Protein AF-A0A5N7W6T6-F1 (afdb_monomer_lite)

pLDDT: mean 76.03, std 14.38, range [39.09, 93.62]

Structure (mmCIF, N/CA/C/O backbone):
data_AF-A0A5N7W6T6-F1
#
_entry.id   AF-A0A5N7W6T6-F1
#
loop_
_atom_site.group_PDB
_atom_site.id
_atom_site.type_symbol
_atom_site.label_atom_id
_atom_site.label_alt_id
_atom_site.label_comp_id
_atom_site.label_asym_id
_atom_site.label_entity_id
_atom_site.label_seq_id
_atom_site.pdbx_PDB_ins_code
_atom_site.Cartn_x
_atom_site.Cartn_y
_atom_site.Cartn_z
_atom_site.occupancy
_atom_site.B_iso_or_equiv
_atom_site.auth_seq_id
_atom_site.auth_comp_id
_atom_site.auth_asym_id
_atom_site.auth_atom_id
_atom_site.pdbx_PDB_model_num
ATOM 1 N N . MET A 1 1 ? -20.729 4.552 21.130 1.00 39.91 1 MET A N 1
ATOM 2 C CA . MET A 1 1 ? -20.204 5.093 19.853 1.00 39.91 1 MET A CA 1
ATOM 3 C C . MET A 1 1 ? -19.972 6.587 20.025 1.00 39.91 1 MET A C 1
ATOM 5 O O . MET A 1 1 ? -20.910 7.285 20.373 1.00 39.91 1 MET A O 1
ATOM 9 N N . ALA A 1 2 ? -18.732 7.070 19.897 1.00 39.09 2 ALA A N 1
ATOM 10 C CA . ALA A 1 2 ? -18.411 8.483 20.125 1.00 39.09 2 ALA A CA 1
ATOM 11 C C . ALA A 1 2 ? -18.877 9.342 18.936 1.00 39.09 2 ALA A C 1
ATOM 13 O O . ALA A 1 2 ? -18.342 9.232 17.835 1.00 39.09 2 ALA A O 1
ATOM 14 N N . THR A 1 3 ? -19.868 10.194 19.182 1.00 47.78 3 THR A N 1
ATOM 15 C CA . THR A 1 3 ? -20.636 10.998 18.215 1.00 47.78 3 THR A CA 1
ATOM 16 C C . THR A 1 3 ? -19.909 12.240 17.674 1.00 47.78 3 THR A C 1
ATOM 18 O O . THR A 1 3 ? -20.478 12.983 16.886 1.00 47.78 3 THR A O 1
ATOM 21 N N . GLY A 1 4 ? -18.640 12.468 18.038 1.00 48.44 4 GLY A N 1
ATOM 22 C CA . GLY A 1 4 ? -17.905 13.709 17.732 1.00 48.44 4 GLY A CA 1
ATOM 23 C C . GLY A 1 4 ? -16.819 13.630 16.647 1.00 48.44 4 GLY A C 1
ATOM 24 O O . GLY A 1 4 ? -16.001 14.538 16.560 1.00 48.44 4 GLY A O 1
ATOM 25 N N . ARG A 1 5 ? -16.729 12.547 15.859 1.00 53.59 5 ARG A N 1
ATOM 26 C CA . ARG A 1 5 ? -15.614 12.320 14.904 1.00 53.59 5 ARG A CA 1
ATOM 27 C C . AR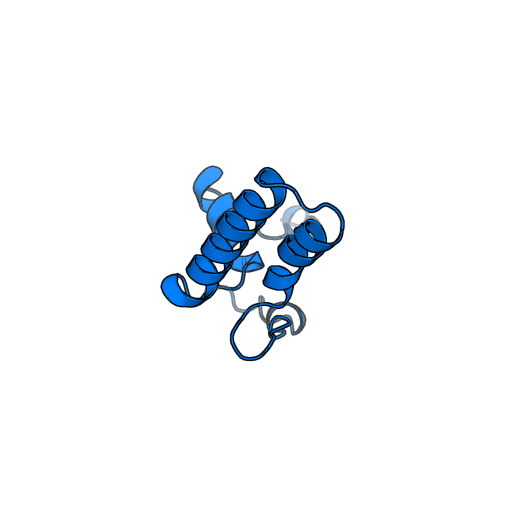G A 1 5 ? -15.900 12.684 13.437 1.00 53.59 5 ARG A C 1
ATOM 29 O O . ARG A 1 5 ? -15.038 12.449 12.593 1.00 53.59 5 ARG A O 1
ATOM 36 N N . TYR A 1 6 ? -17.042 13.294 13.128 1.00 54.53 6 TYR A N 1
ATOM 37 C CA . TYR A 1 6 ? -17.397 13.737 11.771 1.00 54.53 6 TYR A CA 1
ATOM 38 C C . TYR A 1 6 ? -16.829 15.125 11.448 1.00 54.53 6 TYR A C 1
ATOM 40 O O . TYR A 1 6 ? -17.559 16.061 11.142 1.00 54.53 6 TYR A O 1
ATOM 48 N N . HIS A 1 7 ? -15.509 15.281 11.538 1.00 61.12 7 HIS A N 1
ATOM 49 C CA . HIS A 1 7 ? -14.868 16.452 10.946 1.00 61.12 7 HIS A CA 1
ATOM 50 C C . HIS A 1 7 ? -14.774 16.208 9.438 1.00 61.12 7 HIS A C 1
ATOM 52 O O . HIS A 1 7 ? -14.251 15.171 9.032 1.00 61.12 7 HIS A O 1
ATOM 58 N N . TRP A 1 8 ? -15.277 17.129 8.615 1.00 58.34 8 TRP A N 1
ATOM 59 C CA . TRP A 1 8 ? -15.357 16.987 7.152 1.00 58.34 8 TRP A CA 1
ATOM 60 C C . TRP A 1 8 ? -14.028 16.543 6.507 1.00 58.34 8 TRP A C 1
ATOM 62 O O . TRP A 1 8 ? -14.022 15.721 5.595 1.00 58.34 8 TRP A O 1
ATOM 72 N N . SER A 1 9 ? -12.892 16.986 7.057 1.00 58.62 9 SER A N 1
ATOM 73 C CA . SER A 1 9 ? -11.546 16.586 6.621 1.00 58.62 9 SER A CA 1
ATOM 74 C C . SER A 1 9 ? -11.216 15.100 6.832 1.00 58.62 9 SER A C 1
ATOM 76 O O . SER A 1 9 ? -10.411 14.546 6.092 1.00 58.62 9 SER A O 1
ATOM 78 N N . ASN A 1 10 ? -11.841 14.423 7.801 1.00 60.12 10 ASN A N 1
ATOM 79 C CA . ASN A 1 10 ? -11.704 12.973 8.004 1.00 60.12 10 ASN A CA 1
ATOM 80 C C . ASN A 1 10 ? -12.626 12.152 7.089 1.00 60.12 10 ASN A C 1
ATOM 82 O O . ASN A 1 10 ? -12.448 10.938 6.988 1.00 60.12 10 ASN A O 1
ATOM 86 N N . CYS A 1 11 ? -13.607 12.797 6.454 1.00 60.78 11 CYS A N 1
ATOM 87 C CA . CYS A 1 11 ? -14.553 12.180 5.524 1.00 60.78 11 CYS A CA 1
ATOM 88 C C . CYS A 1 11 ? -14.238 12.513 4.059 1.00 60.78 11 CYS A C 1
ATOM 90 O O . CYS A 1 11 ? -14.946 12.042 3.170 1.00 60.78 11 CYS A O 1
ATOM 92 N N . ALA A 1 12 ? -13.197 13.314 3.802 1.00 65.31 12 ALA A N 1
ATOM 93 C CA . ALA A 1 12 ? -12.794 13.671 2.452 1.00 65.31 12 ALA A CA 1
ATOM 94 C C . ALA A 1 12 ? -12.420 12.400 1.663 1.00 65.31 12 ALA A C 1
ATOM 96 O O . ALA A 1 12 ? -11.627 11.585 2.155 1.00 65.31 12 ALA A O 1
ATOM 97 N N . PRO A 1 13 ? -12.987 12.197 0.458 1.00 68.94 13 PRO A N 1
ATOM 98 C CA . PRO A 1 13 ? -12.641 11.051 -0.362 1.00 68.94 13 PRO A CA 1
ATOM 99 C C . PRO A 1 13 ? -11.150 11.120 -0.725 1.00 68.94 13 PRO A C 1
ATOM 101 O O . PRO A 1 13 ? -10.645 12.194 -1.058 1.00 68.94 13 PRO A O 1
ATOM 104 N N . PRO A 1 14 ? -10.416 9.998 -0.643 1.00 71.69 14 PRO A N 1
ATOM 105 C CA . PRO A 1 14 ? -9.004 9.984 -0.996 1.00 71.69 14 PRO A CA 1
ATOM 106 C C . PRO A 1 14 ? -8.820 10.301 -2.485 1.00 71.69 14 PRO A C 1
ATOM 108 O O . PRO A 1 14 ? -9.659 9.934 -3.311 1.00 71.69 14 PRO A O 1
ATOM 111 N N . ALA A 1 15 ? -7.697 10.936 -2.830 1.00 77.94 15 ALA A N 1
ATOM 112 C CA . ALA A 1 15 ? -7.315 11.158 -4.219 1.00 77.94 15 ALA A CA 1
ATOM 113 C C . ALA A 1 15 ? -7.157 9.810 -4.942 1.00 77.94 15 ALA A C 1
ATOM 115 O O . ALA A 1 15 ? -6.389 8.942 -4.515 1.00 77.94 15 ALA A O 1
ATOM 116 N N . ARG A 1 16 ? -7.914 9.620 -6.024 1.00 78.38 16 ARG A N 1
ATOM 117 C CA . ARG A 1 16 ? -8.016 8.356 -6.761 1.00 78.38 16 ARG A CA 1
ATOM 118 C C . ARG A 1 16 ? -7.956 8.611 -8.258 1.00 78.38 16 ARG A C 1
ATOM 120 O O . ARG A 1 16 ? -8.614 9.521 -8.753 1.00 78.38 16 ARG A O 1
ATOM 127 N N . PHE A 1 17 ? -7.240 7.752 -8.971 1.00 74.94 17 PHE A N 1
ATOM 128 C CA . PHE A 1 17 ? -7.386 7.592 -10.412 1.00 74.94 17 PHE A CA 1
ATOM 129 C C . PHE A 1 17 ? -8.341 6.423 -10.653 1.00 74.94 17 PHE A C 1
ATOM 131 O O . PHE A 1 17 ? -8.010 5.267 -10.386 1.00 74.94 17 PHE A O 1
ATOM 138 N N . PHE A 1 18 ? -9.556 6.726 -11.112 1.00 74.69 18 PHE A N 1
ATOM 139 C CA . PHE A 1 18 ? -10.659 5.767 -11.230 1.00 74.69 18 PHE A CA 1
ATOM 140 C C . PHE A 1 18 ? -10.985 5.070 -9.896 1.00 74.69 18 PHE A C 1
ATOM 142 O O . PHE A 1 18 ? -11.713 5.615 -9.069 1.00 74.69 18 PHE A O 1
ATOM 149 N N . LYS A 1 19 ? -10.447 3.865 -9.676 1.00 68.62 19 LYS A N 1
ATOM 150 C CA . LYS A 1 19 ? -10.638 3.049 -8.463 1.00 68.62 19 LYS A CA 1
ATOM 151 C C . LYS A 1 19 ? -9.340 2.773 -7.703 1.00 68.62 19 LYS A C 1
ATOM 153 O O . LYS A 1 19 ? -9.382 2.073 -6.699 1.00 68.62 19 LYS A O 1
ATOM 158 N N . ILE A 1 20 ? -8.214 3.293 -8.187 1.00 71.62 20 ILE A N 1
ATOM 159 C CA . ILE A 1 20 ? -6.890 3.062 -7.617 1.00 71.62 20 ILE A CA 1
ATOM 160 C C . ILE A 1 20 ? -6.442 4.347 -6.931 1.00 71.62 20 ILE A C 1
ATOM 162 O O . ILE A 1 20 ? -6.501 5.433 -7.512 1.00 71.62 20 ILE A O 1
ATOM 166 N N . ASN A 1 21 ? -6.000 4.235 -5.685 1.00 80.75 21 ASN A N 1
ATOM 167 C CA . ASN A 1 21 ? -5.418 5.346 -4.949 1.00 80.75 21 ASN A CA 1
ATOM 168 C C . ASN A 1 21 ? -4.272 6.009 -5.736 1.00 80.75 21 ASN A C 1
ATOM 170 O O . ASN A 1 21 ? -3.359 5.332 -6.208 1.00 80.75 21 ASN A O 1
ATOM 174 N N . ALA A 1 22 ? -4.289 7.341 -5.825 1.00 82.75 22 ALA A N 1
ATOM 175 C CA . ALA A 1 22 ? -3.255 8.114 -6.509 1.00 82.75 22 ALA A CA 1
ATOM 176 C C . ALA A 1 22 ? -1.849 7.868 -5.941 1.00 82.75 22 ALA A C 1
ATOM 178 O O . ALA A 1 22 ? -0.875 7.921 -6.681 1.00 82.75 22 ALA A O 1
ATOM 179 N N . ALA A 1 23 ? -1.732 7.505 -4.660 1.00 82.88 23 ALA A N 1
ATOM 180 C CA . ALA A 1 23 ? -0.456 7.133 -4.049 1.00 82.88 23 ALA A CA 1
ATOM 181 C C . ALA A 1 23 ? 0.223 5.927 -4.727 1.00 82.88 23 ALA A C 1
ATOM 183 O O . ALA A 1 23 ? 1.436 5.771 -4.610 1.00 82.88 23 ALA A O 1
ATOM 184 N N . ALA A 1 24 ? -0.528 5.094 -5.459 1.00 84.75 24 ALA A N 1
ATOM 185 C CA . ALA A 1 24 ? 0.025 3.973 -6.207 1.00 84.75 24 ALA A CA 1
ATOM 186 C C . ALA A 1 24 ? 0.897 4.410 -7.393 1.00 84.75 24 ALA A C 1
ATOM 188 O O . ALA A 1 24 ? 1.651 3.582 -7.887 1.00 84.75 24 ALA A O 1
ATOM 189 N N . SER A 1 25 ? 0.838 5.674 -7.840 1.00 85.44 25 SER A N 1
ATOM 190 C CA . SER A 1 25 ? 1.711 6.185 -8.908 1.00 85.44 25 SER A CA 1
ATOM 191 C C . SER A 1 25 ? 3.115 6.558 -8.419 1.00 85.44 25 SER A C 1
ATOM 193 O O . SER A 1 25 ? 4.062 6.499 -9.202 1.00 85.44 25 SER A O 1
ATOM 195 N N . LEU A 1 26 ? 3.279 6.889 -7.131 1.00 87.81 26 LEU A N 1
ATOM 196 C CA . LEU A 1 26 ? 4.560 7.324 -6.556 1.00 87.81 26 LEU A CA 1
ATOM 197 C C . LEU A 1 26 ? 5.696 6.302 -6.750 1.00 87.81 26 LEU A C 1
ATOM 199 O O . LEU A 1 26 ? 6.782 6.710 -7.162 1.00 87.81 26 LEU A O 1
ATOM 203 N N . PRO A 1 27 ? 5.492 4.988 -6.523 1.00 88.38 27 PRO A N 1
ATOM 204 C CA . PRO A 1 27 ? 6.553 4.009 -6.733 1.00 88.38 27 PRO A CA 1
ATOM 205 C C . PRO A 1 27 ? 6.949 3.877 -8.208 1.00 88.38 27 PRO A C 1
ATOM 207 O O . PRO A 1 27 ? 8.127 3.712 -8.510 1.00 88.38 27 PRO A O 1
ATOM 210 N N . TRP A 1 28 ? 5.993 4.009 -9.135 1.00 90.81 28 TRP A N 1
ATOM 211 C CA . TRP A 1 28 ? 6.262 3.948 -10.576 1.00 90.81 28 TRP A CA 1
ATOM 212 C C . TRP A 1 28 ? 7.045 5.159 -11.079 1.00 90.81 28 TRP A C 1
ATOM 214 O O . TRP A 1 28 ? 7.908 4.999 -11.937 1.00 90.81 28 TRP A O 1
ATOM 224 N N . LEU A 1 29 ? 6.822 6.347 -10.507 1.00 91.12 29 LEU A N 1
ATOM 225 C CA . LEU A 1 29 ? 7.690 7.499 -10.766 1.00 91.12 29 LEU A CA 1
ATOM 226 C C . LEU A 1 29 ? 9.141 7.197 -10.368 1.00 91.12 29 LEU A C 1
ATOM 228 O O . LEU A 1 29 ? 10.060 7.540 -11.106 1.00 91.12 29 LEU A O 1
ATOM 232 N N . GLY A 1 30 ? 9.351 6.489 -9.254 1.00 89.31 30 GLY A N 1
ATOM 233 C CA . GLY A 1 30 ? 10.678 6.023 -8.843 1.00 89.31 30 GLY A CA 1
ATOM 234 C C . GLY A 1 30 ? 11.329 5.075 -9.856 1.00 89.31 30 GLY A C 1
ATOM 235 O O . GLY A 1 30 ? 12.519 5.204 -10.131 1.00 89.31 30 GLY A O 1
ATOM 236 N N . VAL A 1 31 ? 10.554 4.169 -10.460 1.00 92.81 31 VAL A N 1
ATOM 237 C CA . VAL A 1 31 ? 11.041 3.273 -11.528 1.00 92.81 31 VAL A CA 1
ATOM 238 C C . VAL A 1 31 ? 11.452 4.060 -12.771 1.00 92.81 31 VAL A C 1
ATOM 240 O O . VAL A 1 31 ? 12.478 3.756 -13.367 1.00 92.81 31 VAL A O 1
ATOM 243 N N . ILE A 1 32 ? 10.679 5.081 -13.150 1.00 93.00 32 ILE A N 1
ATOM 244 C CA . ILE A 1 32 ? 10.977 5.922 -14.319 1.00 93.00 32 ILE A CA 1
ATOM 245 C C . ILE A 1 32 ? 12.255 6.742 -14.092 1.00 93.00 32 ILE A C 1
ATOM 247 O O . ILE A 1 32 ? 13.085 6.840 -14.990 1.00 93.00 32 ILE A O 1
ATOM 251 N N . LEU A 1 33 ? 12.420 7.319 -12.897 1.00 93.62 33 LEU A N 1
ATOM 252 C CA . LEU A 1 33 ? 13.576 8.158 -12.564 1.00 93.62 33 LEU A CA 1
ATOM 253 C C . LEU A 1 33 ? 14.859 7.351 -12.336 1.00 93.62 33 LEU A C 1
ATOM 255 O O . LEU A 1 33 ? 15.947 7.830 -12.645 1.00 93.62 33 LEU A O 1
ATOM 259 N N . HIS A 1 34 ? 14.745 6.142 -11.786 1.00 91.31 34 HIS A N 1
ATOM 260 C CA . HIS A 1 34 ? 15.873 5.253 -11.540 1.00 91.31 34 HIS A CA 1
ATOM 261 C C . HIS A 1 34 ? 15.505 3.819 -11.954 1.00 91.31 34 HIS A C 1
ATOM 263 O O . HIS A 1 34 ? 15.125 3.003 -11.102 1.00 91.31 34 HIS A O 1
ATOM 269 N N . PRO A 1 35 ? 15.614 3.488 -13.252 1.00 90.44 35 PRO A N 1
ATOM 270 C CA . PRO A 1 35 ? 15.237 2.180 -13.766 1.00 90.44 35 PRO A CA 1
ATOM 271 C C . PRO A 1 35 ? 16.216 1.118 -13.264 1.00 90.44 35 PRO A C 1
ATOM 273 O O . PRO A 1 35 ? 17.328 0.965 -13.764 1.00 90.44 35 PRO A O 1
ATOM 276 N N . SER A 1 36 ? 15.802 0.378 -12.239 1.00 93.38 36 SER A N 1
ATOM 277 C CA . SER A 1 36 ? 16.531 -0.768 -11.713 1.00 93.38 36 SER A CA 1
ATOM 278 C C . SER A 1 36 ? 15.559 -1.877 -11.338 1.00 93.38 36 SER A C 1
ATOM 280 O O . SER A 1 36 ? 14.389 -1.647 -11.032 1.00 93.38 36 SER A O 1
ATOM 282 N N . TRP A 1 37 ? 16.048 -3.114 -11.326 1.00 92.88 37 TRP A N 1
ATOM 283 C CA . TRP A 1 37 ? 15.233 -4.251 -10.902 1.00 92.88 37 TRP A CA 1
ATOM 284 C C . TRP A 1 37 ? 14.739 -4.090 -9.461 1.00 92.88 37 TRP A C 1
ATOM 286 O O . TRP A 1 37 ? 13.603 -4.439 -9.157 1.00 92.88 37 TRP A O 1
ATOM 296 N N . MET A 1 38 ? 15.548 -3.487 -8.583 1.00 90.50 38 MET A N 1
ATOM 297 C CA . MET A 1 38 ? 15.130 -3.198 -7.211 1.00 90.50 38 MET A CA 1
ATOM 298 C C . MET A 1 38 ? 13.975 -2.196 -7.154 1.00 90.50 38 MET A C 1
ATOM 300 O O . MET A 1 38 ? 12.997 -2.460 -6.456 1.00 90.50 38 MET A O 1
ATOM 304 N N . THR A 1 39 ? 14.045 -1.075 -7.884 1.00 89.75 39 THR A N 1
ATOM 305 C CA . THR A 1 39 ? 12.952 -0.087 -7.885 1.00 89.75 39 THR A CA 1
ATOM 306 C C . THR A 1 39 ? 11.675 -0.687 -8.462 1.00 89.75 39 THR A C 1
ATOM 308 O O . THR A 1 39 ? 10.594 -0.434 -7.932 1.00 89.75 39 THR A O 1
ATOM 311 N N . PHE A 1 40 ? 11.794 -1.559 -9.467 1.00 91.44 40 PHE A N 1
ATOM 312 C CA . PHE A 1 40 ? 10.669 -2.303 -10.026 1.00 91.44 40 PHE A CA 1
ATOM 313 C C . PHE A 1 40 ? 10.009 -3.240 -9.001 1.00 91.44 40 PHE A C 1
ATOM 315 O O . PHE A 1 40 ? 8.793 -3.179 -8.809 1.00 91.44 40 PHE A O 1
ATOM 322 N N . TYR A 1 41 ? 10.788 -4.061 -8.286 1.00 93.12 41 TYR A N 1
ATOM 323 C CA . TYR A 1 41 ? 10.241 -4.944 -7.249 1.00 93.12 41 TYR A CA 1
ATOM 324 C C . TYR A 1 41 ? 9.600 -4.161 -6.101 1.00 93.12 41 TYR A C 1
ATOM 326 O O . TYR A 1 41 ? 8.515 -4.520 -5.644 1.00 93.12 41 TYR A O 1
ATOM 334 N N . VAL A 1 42 ? 10.221 -3.062 -5.664 1.00 91.44 42 VAL A N 1
ATOM 335 C CA . VAL A 1 42 ? 9.642 -2.178 -4.642 1.00 91.44 42 VAL A CA 1
ATOM 336 C C . VAL A 1 42 ? 8.315 -1.597 -5.127 1.00 91.44 42 VAL A C 1
ATOM 338 O O . VAL A 1 42 ? 7.331 -1.617 -4.385 1.00 91.44 42 VAL A O 1
ATOM 341 N N . ALA A 1 43 ? 8.247 -1.135 -6.377 1.00 91.38 43 ALA A N 1
ATOM 342 C CA . ALA A 1 43 ? 7.017 -0.603 -6.947 1.00 91.38 43 ALA A CA 1
ATOM 343 C C . ALA A 1 43 ? 5.896 -1.646 -7.004 1.00 91.38 43 ALA A C 1
ATOM 345 O O . ALA A 1 43 ? 4.768 -1.344 -6.604 1.00 91.38 43 ALA A O 1
ATOM 346 N N . LEU A 1 44 ? 6.203 -2.883 -7.404 1.00 93.62 44 LEU A N 1
ATOM 347 C CA . LEU A 1 44 ? 5.246 -3.992 -7.385 1.00 93.62 44 LEU A CA 1
ATOM 348 C C . LEU A 1 44 ? 4.736 -4.309 -5.975 1.00 93.62 44 LEU A C 1
ATOM 350 O O . LEU A 1 44 ? 3.531 -4.448 -5.773 1.00 93.62 44 LEU A O 1
ATOM 354 N N . VAL A 1 45 ? 5.622 -4.389 -4.981 1.00 93.38 45 VAL A N 1
ATOM 355 C CA . VAL A 1 45 ? 5.223 -4.704 -3.601 1.00 93.38 45 VAL A CA 1
ATOM 356 C C . VAL A 1 45 ? 4.338 -3.601 -3.023 1.00 93.38 45 VAL A C 1
ATOM 358 O O . VAL A 1 45 ? 3.276 -3.885 -2.467 1.00 93.38 45 VAL A O 1
ATOM 361 N N . VAL A 1 46 ? 4.730 -2.334 -3.180 1.00 90.19 46 VAL A N 1
ATOM 362 C CA . VAL A 1 46 ? 3.960 -1.200 -2.647 1.00 90.19 46 VAL A CA 1
ATOM 363 C C . VAL A 1 46 ? 2.588 -1.108 -3.315 1.00 90.19 46 VAL A C 1
ATOM 365 O O . VAL A 1 46 ? 1.582 -0.904 -2.634 1.00 90.19 46 VAL A O 1
ATOM 368 N N . THR A 1 47 ? 2.515 -1.305 -4.631 1.00 90.12 47 THR A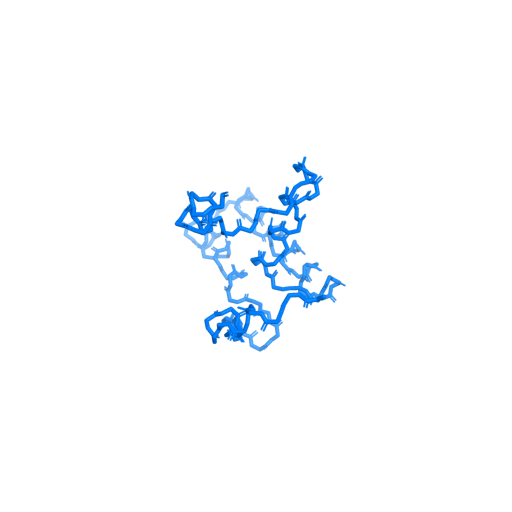 N 1
ATOM 369 C CA . THR A 1 47 ? 1.238 -1.290 -5.359 1.00 90.12 47 THR A CA 1
ATOM 370 C C . THR A 1 47 ? 0.338 -2.458 -4.965 1.00 90.12 47 THR A C 1
ATOM 372 O O . THR A 1 47 ? -0.847 -2.237 -4.716 1.00 90.12 47 THR A O 1
ATOM 375 N N . ALA A 1 48 ? 0.882 -3.667 -4.796 1.00 90.50 48 ALA A N 1
ATOM 376 C CA . ALA A 1 48 ? 0.132 -4.818 -4.294 1.00 90.50 48 ALA A CA 1
ATOM 377 C C . ALA A 1 48 ? -0.442 -4.572 -2.887 1.00 90.50 48 ALA A C 1
ATOM 379 O O . ALA A 1 48 ? -1.611 -4.871 -2.639 1.00 90.50 48 ALA A O 1
ATOM 380 N N . ILE A 1 49 ? 0.337 -3.969 -1.979 1.00 88.69 49 ILE A N 1
ATOM 381 C CA . ILE A 1 49 ? -0.130 -3.601 -0.632 1.00 88.69 49 ILE A CA 1
ATOM 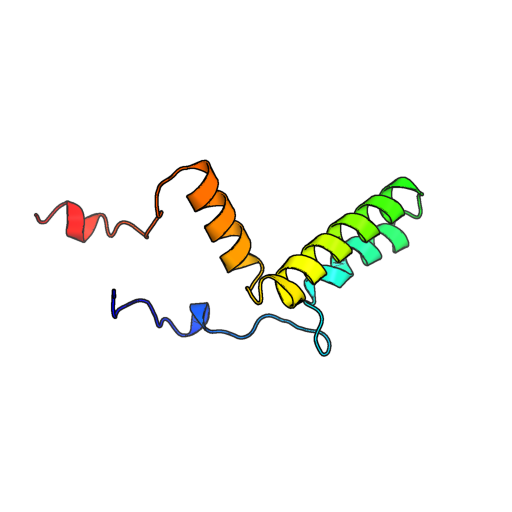382 C C . ILE A 1 49 ? -1.270 -2.582 -0.714 1.00 88.69 49 ILE A C 1
ATOM 384 O O . ILE A 1 49 ? -2.293 -2.748 -0.049 1.00 88.69 49 ILE A O 1
ATOM 388 N N . LEU A 1 50 ? -1.129 -1.540 -1.537 1.00 86.12 50 LEU A N 1
ATOM 389 C CA . LEU A 1 50 ? -2.170 -0.522 -1.701 1.00 86.12 50 LEU A CA 1
ATOM 390 C C . LEU A 1 50 ? -3.468 -1.121 -2.256 1.00 86.12 50 LEU A C 1
ATOM 392 O O . LEU A 1 50 ? -4.541 -0.851 -1.713 1.00 86.12 50 LEU A O 1
ATOM 396 N N . LEU A 1 51 ? -3.373 -1.985 -3.270 1.00 85.06 51 LEU A N 1
ATOM 397 C CA . LEU A 1 51 ? -4.525 -2.700 -3.822 1.00 85.06 51 LEU A CA 1
ATOM 398 C C . LEU A 1 51 ? -5.163 -3.632 -2.788 1.00 85.06 51 LEU A C 1
ATOM 400 O O . LEU A 1 51 ? -6.386 -3.680 -2.687 1.00 85.06 51 LEU A O 1
ATOM 404 N N . TYR A 1 52 ? -4.368 -4.330 -1.976 1.00 86.38 52 TYR A N 1
ATOM 405 C CA . TYR A 1 52 ? -4.884 -5.171 -0.896 1.00 86.38 52 TYR A CA 1
ATOM 406 C C . TYR A 1 52 ? -5.676 -4.352 0.134 1.00 86.38 52 TYR A C 1
ATOM 408 O O . TYR A 1 52 ? -6.788 -4.723 0.520 1.00 86.38 52 TYR A O 1
ATOM 416 N N . VAL A 1 53 ? -5.141 -3.205 0.557 1.00 85.06 53 VAL A N 1
ATOM 417 C CA . VAL A 1 53 ? -5.817 -2.313 1.509 1.00 85.06 53 VAL A CA 1
ATO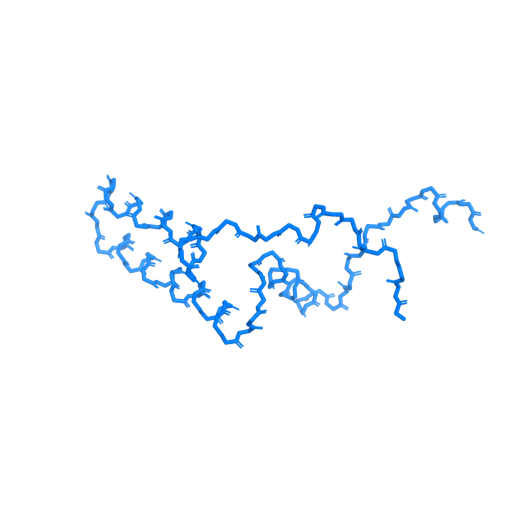M 418 C C . VAL A 1 53 ? -7.134 -1.783 0.936 1.00 85.06 53 VAL A C 1
ATOM 420 O O . VAL A 1 53 ? -8.154 -1.755 1.631 1.00 85.06 53 VAL A O 1
ATOM 423 N N . GLU A 1 54 ? -7.135 -1.400 -0.337 1.00 81.56 54 GLU A N 1
ATOM 424 C CA . GLU A 1 54 ? -8.289 -0.770 -0.972 1.00 81.56 54 GLU A CA 1
ATOM 425 C C . GLU A 1 54 ? -9.376 -1.780 -1.377 1.00 81.56 54 GLU A C 1
ATOM 427 O O . GLU A 1 54 ? -10.556 -1.542 -1.121 1.00 81.56 54 GLU A O 1
ATOM 432 N N . ILE A 1 55 ? -8.999 -2.930 -1.943 1.00 81.75 55 ILE A N 1
ATOM 433 C CA . ILE A 1 55 ? -9.937 -3.939 -2.461 1.00 81.75 55 ILE A CA 1
ATOM 434 C C . ILE A 1 55 ? -10.378 -4.906 -1.361 1.00 81.75 55 ILE A C 1
ATOM 436 O O . ILE A 1 55 ? -11.574 -5.161 -1.204 1.00 81.75 55 ILE A O 1
ATOM 440 N N . VAL A 1 56 ? -9.429 -5.449 -0.592 1.00 83.25 56 VAL A N 1
ATOM 441 C CA . VAL A 1 56 ? -9.712 -6.513 0.385 1.00 83.25 56 VAL A CA 1
ATOM 442 C C . VAL A 1 56 ? -10.173 -5.920 1.707 1.00 83.25 56 VAL A C 1
ATOM 444 O O . VAL A 1 56 ? -11.207 -6.320 2.239 1.00 83.25 56 VAL A O 1
ATOM 447 N N . LYS A 1 57 ? -9.427 -4.948 2.246 1.00 81.12 57 LYS A N 1
ATOM 448 C CA . LYS A 1 57 ? -9.782 -4.327 3.532 1.00 81.12 57 LYS A CA 1
ATOM 449 C C . LYS A 1 57 ? -10.851 -3.245 3.396 1.00 81.12 57 LYS A C 1
ATOM 451 O O . LYS A 1 57 ? -11.478 -2.928 4.402 1.00 81.12 57 LYS A O 1
ATOM 456 N N . LYS A 1 58 ? -11.088 -2.709 2.189 1.00 80.50 58 LYS A N 1
ATOM 457 C CA . LYS A 1 58 ? -12.043 -1.613 1.922 1.00 80.50 58 LYS A CA 1
ATOM 458 C C . LYS A 1 58 ? -11.820 -0.408 2.846 1.00 80.50 58 LYS A C 1
ATOM 460 O O . LYS A 1 58 ? -12.764 0.264 3.256 1.00 80.50 58 LYS A O 1
ATOM 465 N N . MET A 1 59 ? -10.561 -0.151 3.197 1.00 78.06 59 MET A N 1
ATOM 466 C CA . MET A 1 59 ? -10.150 0.926 4.098 1.00 78.06 59 MET A CA 1
ATOM 467 C C . MET A 1 59 ? -9.331 1.963 3.335 1.00 78.06 59 MET A C 1
ATOM 469 O O . MET A 1 59 ? -8.657 1.646 2.357 1.00 78.06 59 MET A O 1
ATOM 473 N N . SER A 1 60 ? -9.344 3.212 3.803 1.00 77.69 60 SER A N 1
ATOM 474 C CA . SER A 1 60 ? -8.343 4.183 3.361 1.00 77.69 60 SER A CA 1
ATOM 475 C C . SER A 1 60 ? -6.968 3.805 3.920 1.00 77.69 60 SER A C 1
ATOM 477 O O . SER A 1 60 ? -6.860 3.223 5.002 1.00 77.69 60 SER A O 1
ATOM 479 N N . VAL A 1 61 ? -5.897 4.176 3.216 1.00 76.38 61 VAL A N 1
ATOM 480 C CA . VAL A 1 61 ? -4.514 3.898 3.652 1.00 76.38 61 VAL A CA 1
ATOM 481 C C . VAL A 1 61 ? -4.232 4.494 5.034 1.00 76.38 61 VAL A C 1
ATOM 483 O O . VAL A 1 61 ? -3.612 3.857 5.879 1.00 76.38 61 VAL A O 1
ATOM 486 N N . THR A 1 62 ? -4.755 5.689 5.317 1.00 75.69 62 THR A N 1
ATOM 487 C CA . THR A 1 62 ? -4.610 6.339 6.627 1.00 75.69 62 THR A CA 1
ATOM 488 C C . THR A 1 62 ? -5.348 5.586 7.734 1.00 75.69 62 THR A C 1
ATOM 490 O O . THR A 1 62 ? -4.819 5.447 8.838 1.00 75.69 62 THR A O 1
ATOM 493 N N . ALA A 1 63 ? -6.544 5.058 7.455 1.00 74.31 63 ALA A N 1
ATOM 494 C CA . ALA A 1 63 ? -7.274 4.210 8.392 1.00 74.31 63 ALA A CA 1
ATOM 495 C C . ALA A 1 63 ? -6.555 2.874 8.619 1.00 74.31 63 ALA A C 1
ATOM 497 O O . ALA A 1 63 ? -6.465 2.426 9.759 1.00 74.31 63 ALA A O 1
ATOM 498 N N . PHE A 1 64 ? -5.980 2.285 7.568 1.00 81.31 64 PHE A N 1
ATOM 499 C CA . PHE A 1 64 ? -5.190 1.060 7.662 1.00 81.31 64 PHE A CA 1
ATOM 500 C C . PHE A 1 64 ? -3.928 1.250 8.514 1.00 81.31 64 PHE A C 1
ATOM 502 O O . PHE A 1 64 ? -3.683 0.462 9.423 1.00 81.31 64 PHE A O 1
ATOM 509 N N . MET A 1 65 ? -3.187 2.346 8.322 1.00 80.62 65 MET A N 1
ATOM 510 C CA . MET A 1 65 ? -2.027 2.675 9.162 1.00 80.62 65 MET A CA 1
ATOM 511 C C . MET A 1 65 ? -2.416 2.900 10.628 1.00 80.62 65 MET A C 1
ATOM 513 O O . MET A 1 65 ? -1.708 2.460 11.534 1.00 80.62 65 MET A O 1
ATOM 517 N N . ARG A 1 66 ? -3.567 3.537 10.890 1.00 78.62 66 ARG A N 1
ATOM 518 C CA . ARG A 1 66 ? -4.111 3.649 12.254 1.00 78.62 66 ARG A CA 1
ATOM 519 C C . ARG A 1 66 ? -4.469 2.276 12.824 1.00 78.62 66 ARG A C 1
ATOM 521 O O . ARG A 1 66 ? -4.146 2.019 13.977 1.00 78.62 66 ARG A O 1
ATOM 528 N N . ALA A 1 67 ? -5.092 1.401 12.036 1.00 79.62 67 ALA A N 1
ATOM 529 C CA . ALA A 1 67 ? -5.452 0.050 12.459 1.00 79.62 67 ALA A CA 1
ATOM 530 C C . ALA A 1 67 ? -4.213 -0.792 12.800 1.00 79.62 67 ALA A C 1
ATOM 532 O O . ALA A 1 67 ? -4.189 -1.417 13.856 1.00 79.62 67 ALA A O 1
ATOM 533 N N . ILE A 1 68 ? -3.161 -0.735 11.975 1.00 83.88 68 ILE A N 1
ATOM 534 C CA . ILE A 1 68 ? -1.866 -1.375 12.254 1.00 83.88 68 ILE A CA 1
ATOM 535 C C . ILE A 1 68 ? -1.271 -0.846 13.559 1.00 83.88 68 ILE A C 1
ATOM 537 O O . ILE A 1 68 ? -0.849 -1.626 14.408 1.00 83.88 68 ILE A O 1
ATOM 541 N N . ASN A 1 69 ? -1.260 0.473 13.750 1.00 81.62 69 ASN A N 1
ATOM 542 C CA . ASN A 1 69 ? -0.694 1.078 14.953 1.00 81.62 69 ASN A CA 1
ATOM 543 C C . ASN A 1 69 ? -1.468 0.660 16.216 1.00 81.62 69 ASN A C 1
ATOM 545 O O . ASN A 1 69 ? -0.866 0.337 17.237 1.00 81.62 69 ASN A O 1
ATOM 549 N N . VAL A 1 70 ? -2.801 0.602 16.144 1.00 83.12 70 VAL A N 1
ATOM 550 C CA . VAL A 1 70 ? -3.638 0.099 17.245 1.00 83.12 70 VAL A CA 1
ATOM 551 C C . VAL A 1 70 ? -3.392 -1.388 17.494 1.00 83.12 70 VAL A C 1
ATOM 553 O O . VAL A 1 70 ? -3.331 -1.786 18.651 1.00 83.12 70 VAL A O 1
ATOM 556 N N . TRP A 1 71 ? -3.210 -2.195 16.446 1.00 81.44 71 TRP A N 1
ATOM 557 C CA . TRP A 1 71 ? -2.894 -3.618 16.580 1.00 81.44 71 TRP A CA 1
ATOM 558 C C . TRP A 1 71 ? -1.534 -3.844 17.260 1.00 81.44 71 TRP A C 1
ATOM 560 O O . TRP A 1 71 ? -1.449 -4.632 18.194 1.00 81.44 71 TRP A O 1
ATOM 570 N N . LEU A 1 72 ? -0.502 -3.087 16.871 1.00 83.06 72 LEU A N 1
ATOM 571 C CA . LEU A 1 72 ? 0.841 -3.151 17.467 1.00 83.06 72 LEU A CA 1
ATOM 572 C C . LEU A 1 72 ? 0.889 -2.645 18.913 1.00 83.06 72 LEU A C 1
ATOM 574 O O . LEU A 1 72 ? 1.581 -3.215 19.748 1.00 83.06 72 LEU A O 1
ATOM 578 N N . THR A 1 73 ? 0.197 -1.545 19.213 1.00 83.62 73 THR A N 1
ATOM 579 C CA . THR A 1 73 ? 0.292 -0.880 20.528 1.00 83.62 73 THR A CA 1
ATOM 580 C C . THR A 1 73 ? -0.811 -1.284 21.504 1.00 83.62 73 THR A C 1
ATOM 582 O O . THR A 1 73 ? -0.778 -0.874 22.665 1.00 83.62 73 THR A O 1
ATOM 585 N N . GLY A 1 74 ? -1.830 -2.012 21.041 1.00 76.81 74 GLY A N 1
ATOM 586 C CA . GLY A 1 74 ? -3.027 -2.366 21.809 1.00 76.81 74 GLY A CA 1
ATOM 587 C C . GLY A 1 74 ? -3.871 -1.168 22.264 1.00 76.81 74 GLY A C 1
ATOM 588 O O . GLY A 1 74 ? -4.823 -1.337 23.024 1.00 76.81 74 GLY A O 1
ATOM 589 N N . ARG A 1 75 ? -3.534 0.063 21.849 1.00 69.50 75 ARG A N 1
ATOM 590 C CA . ARG A 1 75 ? -4.140 1.298 22.360 1.00 69.50 75 ARG A CA 1
ATOM 591 C C . ARG A 1 75 ? -4.683 2.162 21.235 1.00 69.50 75 ARG A C 1
ATOM 593 O O . ARG A 1 75 ? -3.965 2.588 20.334 1.00 69.50 75 ARG A O 1
ATOM 600 N N . VAL A 1 76 ? -5.960 2.517 21.348 1.00 71.69 76 VAL A N 1
ATOM 601 C CA . VAL A 1 76 ? -6.577 3.525 20.485 1.00 71.69 76 VAL A CA 1
ATOM 602 C C . VAL A 1 76 ? -6.031 4.897 20.872 1.00 71.69 76 VAL A C 1
ATOM 604 O O . VAL A 1 76 ? -6.476 5.506 21.844 1.00 71.69 76 VAL A O 1
ATOM 607 N N . LYS A 1 77 ? -5.066 5.406 20.101 1.00 64.56 77 LYS A N 1
ATOM 608 C CA . LYS A 1 77 ? -4.594 6.788 20.237 1.00 64.56 77 LYS A CA 1
ATOM 609 C C . LYS A 1 77 ? -5.671 7.737 19.706 1.00 64.56 77 LYS A C 1
ATOM 611 O O . LYS A 1 77 ? -5.750 8.011 18.513 1.00 64.56 77 LYS A O 1
ATOM 616 N N . SER A 1 78 ? -6.553 8.189 20.594 1.00 58.56 78 SER A N 1
ATOM 617 C CA . SER A 1 78 ? -7.407 9.350 20.339 1.00 58.56 78 SER A CA 1
ATOM 618 C C . SER A 1 78 ? -6.633 10.613 20.703 1.00 58.56 78 SER A C 1
ATOM 620 O O . SER A 1 78 ? -5.864 10.588 21.662 1.00 58.56 78 SER A O 1
ATOM 622 N N . THR A 1 79 ? -6.845 11.712 19.976 1.00 56.41 79 THR A N 1
ATOM 623 C CA . THR A 1 79 ? -6.362 13.036 20.386 1.00 56.41 79 THR A CA 1
ATOM 624 C C . THR A 1 79 ? -6.811 13.281 21.824 1.00 56.41 79 THR A C 1
ATOM 626 O O . THR A 1 79 ? -8.011 13.372 22.092 1.00 56.41 79 THR A O 1
ATOM 629 N N . LYS A 1 80 ? -5.859 13.306 22.759 1.00 53.94 80 LYS A N 1
ATOM 630 C CA . LYS A 1 80 ? -6.120 13.717 24.133 1.00 53.94 80 LYS A CA 1
ATOM 631 C C . LYS A 1 80 ? -6.345 15.220 24.094 1.00 53.94 80 LYS A C 1
ATOM 633 O O . LYS A 1 80 ? -5.427 15.971 23.779 1.00 53.94 80 LYS A O 1
ATOM 638 N N . ASN A 1 81 ? -7.566 15.660 24.381 1.00 57.81 81 ASN A N 1
ATOM 639 C CA . ASN A 1 81 ? -7.786 17.052 24.749 1.00 57.81 81 ASN A CA 1
ATOM 640 C C . ASN A 1 81 ? -7.173 17.230 26.136 1.00 57.81 81 ASN A C 1
ATOM 642 O O . ASN A 1 81 ? -7.853 16.991 27.130 1.00 57.81 81 ASN A O 1
ATOM 646 N N . LEU A 1 82 ? -5.894 17.613 26.191 1.00 58.12 82 LEU A N 1
ATOM 647 C CA . LEU A 1 82 ? -5.168 17.843 27.445 1.00 58.12 82 LEU A CA 1
ATOM 648 C C . LEU A 1 82 ? -5.948 18.787 28.371 1.00 58.12 82 LEU A C 1
ATOM 650 O O . LEU A 1 82 ? -6.051 18.526 29.560 1.00 58.12 82 LEU A O 1
ATOM 654 N N . ILE A 1 83 ? -6.620 19.794 27.805 1.00 57.72 83 ILE A N 1
ATOM 655 C CA . ILE A 1 83 ? -7.486 20.739 28.529 1.00 57.72 83 ILE A CA 1
ATOM 656 C C . ILE A 1 83 ? -8.647 20.029 29.250 1.00 57.72 83 ILE A C 1
ATOM 658 O O . ILE A 1 83 ? -8.991 20.380 30.371 1.00 57.72 83 ILE A O 1
ATOM 662 N N . LYS A 1 84 ? -9.245 19.005 28.628 1.00 52.62 84 LYS A N 1
ATOM 663 C CA . LYS A 1 84 ? -10.375 18.254 29.200 1.00 52.62 84 LYS A CA 1
ATOM 664 C C . LYS A 1 84 ? -9.922 17.185 30.202 1.00 52.62 84 LYS A C 1
ATOM 666 O O . LYS A 1 84 ? -10.715 16.775 31.039 1.00 52.62 84 LYS A O 1
ATOM 671 N N . GLU A 1 85 ? -8.675 16.725 30.093 1.00 58.34 85 GLU A N 1
ATOM 672 C CA . GLU A 1 85 ? -8.043 15.802 31.048 1.00 58.34 85 GLU A CA 1
ATOM 673 C C . GLU A 1 85 ? -7.540 16.533 32.306 1.00 58.34 85 GLU A C 1
ATOM 675 O O . GLU A 1 85 ? -7.549 15.933 33.370 1.00 58.34 85 GLU A O 1
ATOM 680 N N . LEU A 1 86 ? -7.155 17.814 32.203 1.00 57.44 86 LEU A N 1
ATOM 681 C CA . LEU A 1 86 ? -6.675 18.630 33.332 1.00 57.44 86 LEU A CA 1
ATOM 682 C C . LEU A 1 86 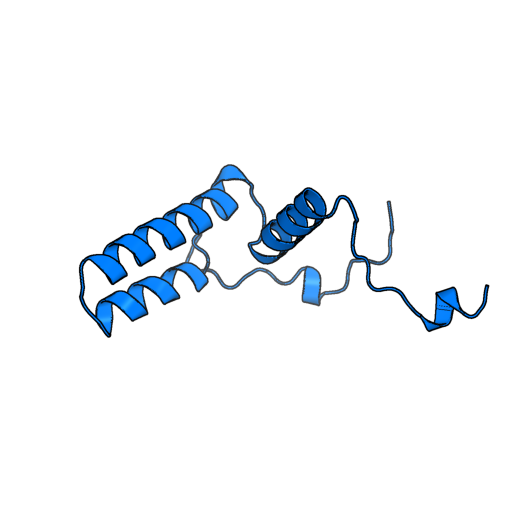? -7.801 19.270 34.165 1.00 57.44 86 LEU A C 1
ATOM 684 O O . LEU A 1 86 ? -7.567 19.701 35.287 1.00 57.44 86 LEU A O 1
ATOM 688 N N . ALA A 1 87 ? -9.005 19.379 33.597 1.00 59.72 87 ALA A N 1
ATOM 689 C CA . ALA A 1 87 ? -10.178 19.986 34.233 1.00 59.72 87 ALA A CA 1
ATOM 690 C C . ALA A 1 87 ? -11.074 18.971 34.976 1.00 59.72 87 ALA A C 1
ATOM 692 O O . ALA A 1 87 ? -12.208 19.303 35.324 1.00 59.72 87 ALA A O 1
ATOM 693 N N . ARG A 1 88 ? -10.603 17.732 35.160 1.00 47.62 88 ARG A N 1
ATOM 694 C CA . ARG A 1 88 ? -11.280 16.672 35.917 1.00 47.62 88 ARG A CA 1
ATOM 695 C C . ARG A 1 88 ? -10.465 16.327 37.151 1.00 47.62 88 ARG A C 1
ATOM 697 O O . ARG A 1 88 ? -11.110 16.045 38.180 1.00 47.62 88 ARG A O 1
#

Secondary structure (DSSP, 8-state):
--TT---GGGSPPPPEETTEEGGGGHHHHHHHHS--HHHHHHHHHHHHHHHIIIIIS---HHHHHHHHHHHHHSS------HHHHHT-

Foldseek 3Di:
DDPPPPDVVVVDDAPDDPQAGPVLCVLVVVCVVPVDPVSVVVSVVVRVVRCCCCPVVVDDPVVVVQVVVCVVVVDNDDPPPVVVVVVD

Radius of gyration: 17.66 Å; cha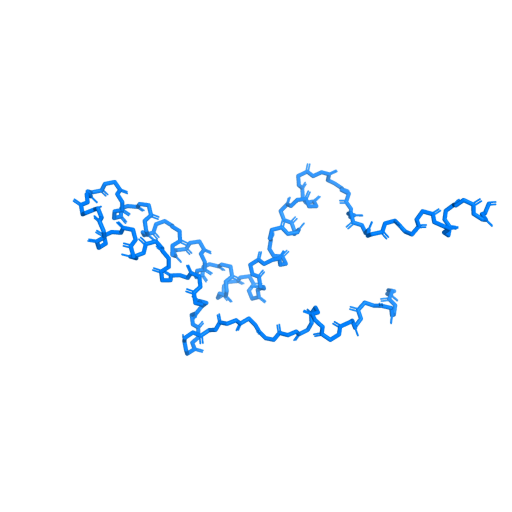ins: 1; bounding box: 37×27×50 Å

Sequence (88 aa):
MATGRYHWSNCAPPARFFKINAAASLPWLGVILHPSWMTFYVALVVTAILLYVEIVKKMSVTAFMRAINVWLTGRVKSTKNLIKELAR